Protein AF-A0A5K0VLV8-F1 (afdb_monomer_lite)

pLDDT: mean 84.7, std 4.49, range [68.56, 89.0]

InterPro domains:
  IPR036789 Large ribosomal subunit protein uL6-like, alpha-beta domain superfamily [G3DSA:3.90.930.12] (1-41)
  IPR036789 Large ribosomal subunit protein uL6-like, alpha-beta domain superfamily [SS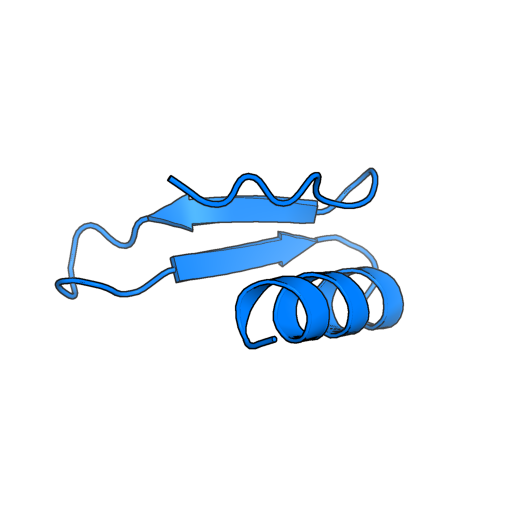F56053] (2-41)

Foldseek 3Di:
DDDDDADPFWDWDDDPVDPPDIDIDGPDPVSSVVRVVSVVD

Radius of gyration: 10.36 Å; chains: 1; bounding box: 26×19×24 Å

Organism: NCBI:txid210225

Structure (mmCIF, N/CA/C/O backbone):
data_AF-A0A5K0VLV8-F1
#
_entry.id   AF-A0A5K0VLV8-F1
#
loop_
_atom_site.group_PDB
_atom_site.id
_atom_site.type_symbol
_atom_site.label_atom_id
_atom_site.label_alt_id
_atom_site.label_comp_id
_atom_site.label_asym_id
_atom_site.label_entity_id
_atom_site.label_seq_id
_atom_site.pdbx_PDB_ins_code
_atom_site.Cartn_x
_atom_site.Cartn_y
_atom_site.Cartn_z
_atom_site.occupancy
_atom_site.B_iso_or_equiv
_atom_site.auth_seq_id
_atom_site.auth_comp_id
_atom_site.auth_asym_id
_atom_site.auth_atom_id
_atom_site.pdbx_PDB_model_num
ATOM 1 N N . VAL A 1 1 ? -18.975 4.257 -7.427 1.00 68.56 1 VAL A N 1
ATOM 2 C CA . VAL A 1 1 ? -17.880 3.491 -6.787 1.00 68.56 1 VAL A CA 1
ATOM 3 C C . VAL A 1 1 ? -16.717 3.474 -7.760 1.00 68.56 1 VAL A C 1
ATOM 5 O O . VAL A 1 1 ? -16.898 2.970 -8.862 1.00 68.56 1 VAL A O 1
ATOM 8 N N . ARG A 1 2 ? -15.591 4.109 -7.420 1.00 78.50 2 ARG A N 1
ATOM 9 C CA . ARG A 1 2 ? -14.384 4.102 -8.260 1.00 78.50 2 ARG A CA 1
ATOM 10 C C . ARG A 1 2 ? -13.681 2.760 -8.052 1.00 78.50 2 ARG A C 1
ATOM 12 O O . ARG A 1 2 ? -13.566 2.317 -6.913 1.00 78.50 2 ARG A O 1
ATOM 19 N N . LYS A 1 3 ? -13.296 2.091 -9.134 1.00 79.25 3 LYS A N 1
ATOM 20 C CA . LYS A 1 3 ? -12.512 0.852 -9.091 1.00 79.25 3 LYS A CA 1
ATOM 21 C C . LYS A 1 3 ? -11.122 1.182 -9.610 1.00 79.25 3 LYS A C 1
ATOM 23 O O . LYS A 1 3 ? -11.011 1.854 -10.631 1.00 79.25 3 LYS A O 1
ATOM 28 N N . VAL A 1 4 ? -10.104 0.767 -8.873 1.00 80.94 4 VAL A N 1
ATOM 29 C CA . VAL A 1 4 ? -8.704 0.916 -9.260 1.00 80.94 4 VAL A CA 1
ATOM 30 C C . VAL A 1 4 ? -8.134 -0.489 -9.306 1.00 80.94 4 VAL A C 1
ATOM 32 O O . VAL A 1 4 ? -8.196 -1.202 -8.305 1.00 80.94 4 VAL A O 1
ATOM 35 N N . ASP A 1 5 ? -7.629 -0.883 -10.468 1.00 81.56 5 ASP A N 1
ATOM 36 C CA . ASP A 1 5 ? -6.955 -2.163 -10.640 1.00 81.56 5 ASP A CA 1
ATOM 37 C C . ASP A 1 5 ? -5.508 -2.023 -10.157 1.00 81.56 5 ASP A C 1
ATOM 39 O O . ASP A 1 5 ? -4.776 -1.128 -10.590 1.00 81.56 5 ASP A O 1
ATOM 43 N N . MET A 1 6 ? -5.119 -2.870 -9.205 1.00 80.81 6 MET A N 1
ATOM 44 C CA . MET A 1 6 ? -3.766 -2.880 -8.650 1.00 80.81 6 MET A CA 1
ATOM 45 C C . MET A 1 6 ? -2.804 -3.590 -9.601 1.00 80.81 6 MET A C 1
ATOM 47 O O . MET A 1 6 ? -3.199 -4.484 -10.351 1.00 80.81 6 MET A O 1
ATOM 51 N N . LEU A 1 7 ? -1.534 -3.189 -9.562 1.00 80.19 7 LEU A N 1
ATOM 52 C CA . LEU A 1 7 ? -0.481 -3.828 -10.347 1.00 80.19 7 LEU A CA 1
ATOM 53 C C . LEU A 1 7 ? -0.162 -5.228 -9.796 1.00 80.19 7 LEU A C 1
ATOM 55 O O . LEU A 1 7 ? -0.336 -5.498 -8.606 1.00 80.19 7 LEU A O 1
ATOM 59 N N . GLU A 1 8 ? 0.309 -6.122 -10.668 1.00 79.69 8 GLU A N 1
ATOM 60 C CA . GLU A 1 8 ? 0.654 -7.494 -10.287 1.00 79.69 8 GLU A CA 1
ATOM 61 C C . GLU A 1 8 ? 1.726 -7.518 -9.188 1.00 79.69 8 GLU A C 1
ATOM 63 O O . GLU A 1 8 ? 2.746 -6.835 -9.273 1.00 79.69 8 GLU A O 1
ATOM 68 N N . GLY A 1 9 ? 1.483 -8.313 -8.142 1.00 82.62 9 GLY A N 1
ATOM 69 C CA . GLY A 1 9 ? 2.385 -8.439 -6.994 1.00 82.62 9 GLY A CA 1
ATOM 70 C C . GLY A 1 9 ? 2.120 -7.461 -5.845 1.00 82.62 9 GLY A C 1
ATOM 71 O O . GLY A 1 9 ? 2.831 -7.529 -4.844 1.00 82.62 9 GLY A O 1
ATOM 72 N N . VAL A 1 10 ? 1.100 -6.600 -5.951 1.00 85.31 10 VAL A N 1
ATOM 73 C CA . VAL A 1 10 ? 0.644 -5.725 -4.860 1.00 85.31 10 VAL A CA 1
ATOM 74 C C . VAL A 1 10 ? -0.671 -6.251 -4.283 1.00 85.31 10 VAL A C 1
ATOM 76 O O . VAL A 1 10 ? -1.682 -6.354 -4.976 1.00 85.31 10 VAL A O 1
ATOM 79 N N . THR A 1 11 ? -0.668 -6.568 -2.993 1.00 87.06 11 THR A N 1
ATOM 80 C CA . THR A 1 11 ? -1.834 -7.006 -2.224 1.00 87.06 11 THR A CA 1
ATOM 81 C C . THR A 1 11 ? -2.364 -5.842 -1.399 1.00 87.0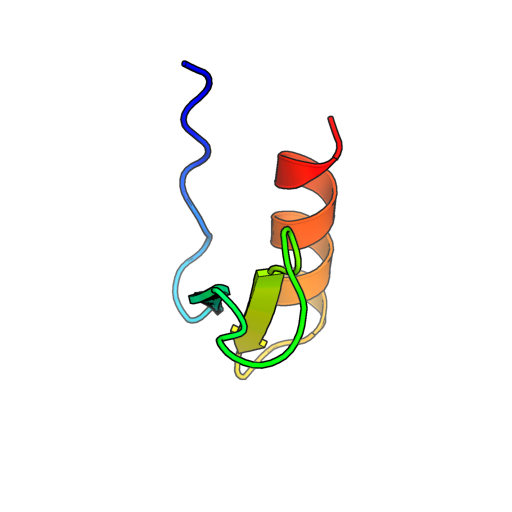6 11 THR A C 1
ATOM 83 O O . THR A 1 11 ? -1.617 -5.196 -0.667 1.00 87.06 11 THR A O 1
ATOM 86 N N . VAL A 1 12 ? -3.668 -5.580 -1.493 1.00 87.12 12 VAL A N 1
ATOM 87 C CA . VAL A 1 12 ? -4.347 -4.566 -0.677 1.00 87.12 12 VAL A CA 1
ATOM 88 C C . VAL A 1 12 ? -5.174 -5.262 0.388 1.00 87.12 12 VAL A C 1
ATOM 90 O O . VAL A 1 12 ? -6.066 -6.050 0.077 1.00 87.12 12 VAL A O 1
ATOM 93 N N . ILE A 1 13 ? -4.894 -4.947 1.646 1.00 88.38 13 ILE A N 1
ATOM 94 C CA . ILE A 1 13 ? -5.579 -5.508 2.808 1.00 88.38 13 ILE A CA 1
ATO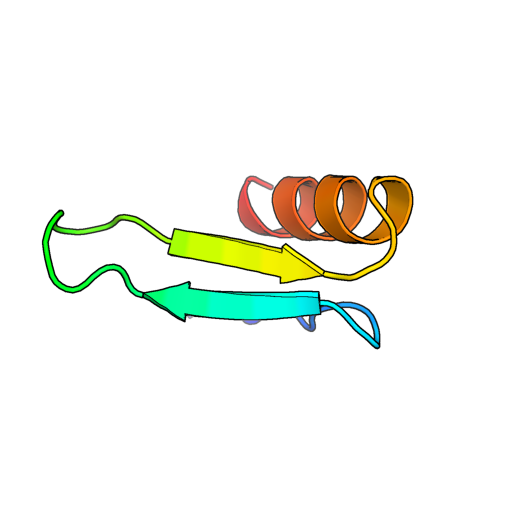M 95 C C . ILE A 1 13 ? -6.206 -4.356 3.583 1.00 88.38 13 ILE A C 1
ATOM 97 O O . ILE A 1 13 ? -5.587 -3.314 3.791 1.00 88.38 13 ILE A O 1
ATOM 101 N N . ARG A 1 14 ? -7.453 -4.521 4.025 1.00 86.38 14 ARG A N 1
ATOM 102 C CA . ARG A 1 14 ? -8.075 -3.558 4.938 1.00 86.38 14 ARG A CA 1
ATOM 103 C C . ARG A 1 14 ? -7.619 -3.856 6.363 1.00 86.38 14 ARG A C 1
ATOM 105 O O . ARG A 1 14 ? -7.741 -4.994 6.809 1.00 86.38 14 ARG A O 1
ATOM 112 N N . SER A 1 15 ? -7.123 -2.846 7.071 1.00 87.75 15 SER A N 1
ATOM 113 C CA . SER A 1 15 ? -6.713 -3.003 8.469 1.00 87.75 15 SER A CA 1
ATOM 114 C C . SER A 1 15 ? -7.932 -3.294 9.346 1.00 87.75 15 SER A C 1
ATOM 116 O O . SER A 1 15 ? -8.948 -2.604 9.264 1.00 87.75 15 SER A O 1
ATOM 118 N N . GLU A 1 16 ? -7.845 -4.315 10.199 1.00 86.00 16 GLU A N 1
ATOM 119 C CA . GLU A 1 16 ? -8.901 -4.626 11.175 1.00 86.00 16 GLU A CA 1
ATOM 120 C C . GLU A 1 16 ? -8.825 -3.725 12.414 1.00 86.00 16 GLU A C 1
ATOM 122 O O . GLU A 1 16 ? -9.810 -3.545 13.128 1.00 86.00 16 GLU A O 1
ATOM 127 N N . LYS A 1 17 ? -7.643 -3.155 12.679 1.00 85.75 17 LYS A N 1
ATOM 128 C CA . LYS A 1 17 ? -7.359 -2.384 13.896 1.00 85.75 17 LYS A CA 1
ATOM 129 C C . LYS A 1 17 ? -7.725 -0.912 13.761 1.00 85.75 17 LYS A C 1
ATOM 131 O O . LYS A 1 17 ? -8.094 -0.289 14.754 1.00 85.75 17 LYS A O 1
ATOM 136 N N . VAL A 1 18 ? -7.610 -0.358 12.557 1.00 87.56 18 VAL A N 1
ATOM 137 C CA . VAL A 1 18 ? -7.842 1.062 12.291 1.00 87.56 18 VAL A CA 1
ATOM 138 C C . VAL A 1 18 ? -8.920 1.196 11.231 1.00 87.56 18 VAL A C 1
ATOM 140 O O . VAL A 1 18 ? -8.840 0.634 10.139 1.00 87.56 18 VAL A O 1
ATOM 143 N N . LYS A 1 19 ? -9.965 1.947 11.572 1.00 84.75 19 LYS A N 1
ATOM 144 C CA . LYS A 1 19 ? -11.066 2.203 10.656 1.00 84.75 19 LYS A CA 1
ATOM 145 C C . LYS A 1 19 ? -10.566 3.063 9.493 1.00 84.75 19 LYS A C 1
ATOM 147 O O . LYS A 1 19 ? -9.923 4.082 9.711 1.00 84.75 19 LYS A O 1
ATOM 152 N N . ASP A 1 20 ? -10.910 2.636 8.281 1.00 85.00 20 ASP A N 1
ATOM 153 C CA . ASP A 1 20 ? -10.599 3.318 7.016 1.00 85.00 20 ASP A CA 1
ATOM 154 C C . ASP A 1 20 ? -9.101 3.361 6.655 1.00 85.00 20 ASP A C 1
ATOM 156 O O . ASP A 1 20 ? -8.670 4.168 5.838 1.00 85.00 20 ASP A O 1
ATOM 160 N N . GLU A 1 21 ? -8.324 2.416 7.195 1.00 87.06 21 GLU A N 1
ATOM 161 C CA . GLU A 1 21 ? -6.930 2.175 6.817 1.00 87.06 21 GLU A CA 1
ATOM 162 C C . GLU A 1 21 ? -6.811 1.035 5.787 1.00 87.06 21 GLU A C 1
ATOM 164 O O . GLU A 1 21 ? -7.420 -0.037 5.919 1.00 87.06 21 GLU A O 1
ATOM 169 N N . LEU A 1 22 ? -6.000 1.277 4.756 1.00 87.06 22 LEU A N 1
ATOM 170 C CA . LEU A 1 22 ? -5.638 0.321 3.713 1.00 87.06 22 LEU A CA 1
ATOM 171 C C . LEU A 1 22 ? -4.133 0.063 3.780 1.00 87.06 22 LEU A C 1
ATOM 173 O O . LEU A 1 22 ? -3.336 0.997 3.720 1.00 87.06 22 LEU A O 1
ATOM 177 N N . VAL A 1 23 ? -3.756 -1.205 3.881 1.00 87.88 23 VAL A N 1
ATOM 178 C CA . VAL A 1 23 ? -2.369 -1.666 3.879 1.00 87.88 23 VAL A CA 1
ATOM 179 C C . VAL A 1 23 ? -2.049 -2.202 2.490 1.00 87.88 23 VAL A C 1
ATOM 181 O O . VAL A 1 23 ? -2.758 -3.070 1.980 1.00 87.88 23 VAL A O 1
ATOM 184 N N . LEU A 1 24 ? -0.994 -1.668 1.880 1.00 87.88 24 LEU A N 1
ATOM 185 C CA . LEU A 1 24 ? -0.451 -2.146 0.613 1.00 87.88 24 LEU A CA 1
ATOM 186 C C . LEU A 1 24 ? 0.825 -2.936 0.904 1.00 87.88 24 LEU A C 1
ATOM 188 O O . LEU A 1 24 ? 1.784 -2.376 1.431 1.00 87.88 24 LEU A O 1
ATOM 192 N N . ASP A 1 25 ? 0.821 -4.217 0.560 1.00 87.12 25 ASP A N 1
ATOM 193 C CA . ASP A 1 25 ? 1.968 -5.117 0.688 1.00 87.12 25 ASP A CA 1
ATOM 194 C C . ASP A 1 25 ? 2.394 -5.586 -0.706 1.00 87.12 25 ASP A C 1
ATOM 196 O O . ASP A 1 25 ? 1.553 -5.914 -1.541 1.00 87.12 25 ASP A O 1
ATOM 200 N N . GLY A 1 26 ? 3.688 -5.599 -0.992 1.00 86.56 26 GLY A N 1
ATOM 201 C CA . GLY A 1 26 ? 4.208 -6.029 -2.279 1.00 86.56 26 GLY A CA 1
ATOM 202 C C . GLY A 1 26 ? 5.724 -6.150 -2.267 1.00 86.56 26 GLY A C 1
ATOM 203 O O . GLY A 1 26 ? 6.413 -5.506 -1.480 1.00 86.56 26 GLY A O 1
ATOM 204 N N . ASN A 1 27 ? 6.244 -6.986 -3.163 1.00 87.19 27 ASN A N 1
ATOM 205 C CA . ASN A 1 27 ? 7.678 -7.270 -3.242 1.00 87.19 27 ASN A CA 1
ATOM 206 C C . ASN A 1 27 ? 8.497 -6.106 -3.836 1.00 87.19 27 ASN A C 1
ATOM 208 O O . ASN A 1 27 ? 9.688 -5.993 -3.568 1.00 87.19 27 ASN A O 1
ATOM 212 N N . ASP A 1 28 ? 7.869 -5.250 -4.648 1.00 88.31 28 ASP A N 1
ATOM 213 C CA . ASP A 1 28 ? 8.537 -4.151 -5.350 1.00 88.31 28 ASP A CA 1
ATOM 214 C C . ASP A 1 28 ? 7.967 -2.788 -4.929 1.00 88.31 28 ASP A C 1
ATOM 216 O O . ASP A 1 28 ? 6.776 -2.503 -5.101 1.00 88.31 28 ASP A O 1
ATOM 220 N N . VAL A 1 29 ? 8.826 -1.931 -4.371 1.00 86.06 29 VAL A N 1
ATOM 221 C CA . VAL A 1 29 ? 8.437 -0.635 -3.796 1.00 86.06 29 VAL A CA 1
ATOM 222 C C . VAL A 1 29 ? 7.911 0.343 -4.845 1.00 86.06 29 VAL A C 1
ATOM 224 O O . VAL A 1 29 ? 7.016 1.138 -4.548 1.00 86.06 29 VAL A O 1
ATOM 227 N N . GLU A 1 30 ? 8.415 0.285 -6.079 1.00 88.19 30 GLU A N 1
ATOM 228 C CA . GLU A 1 30 ? 7.978 1.196 -7.138 1.00 88.19 30 GLU A CA 1
ATOM 229 C C . GLU A 1 30 ? 6.545 0.874 -7.572 1.00 88.19 30 GLU A C 1
ATOM 231 O O . GLU A 1 30 ? 5.713 1.773 -7.736 1.00 88.19 30 GLU A O 1
ATOM 236 N N . LEU A 1 31 ? 6.225 -0.419 -7.684 1.00 86.88 31 LEU A N 1
ATOM 237 C CA . LEU A 1 31 ? 4.884 -0.895 -8.024 1.00 86.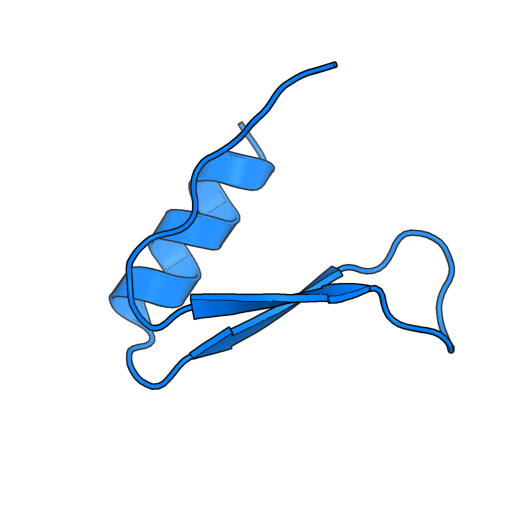88 31 LEU A CA 1
ATOM 238 C C . LEU A 1 31 ? 3.881 -0.595 -6.907 1.00 86.88 31 LEU A C 1
ATOM 240 O O . LEU A 1 31 ? 2.767 -0.136 -7.187 1.00 86.88 31 LEU A O 1
ATOM 244 N N . VAL A 1 32 ? 4.281 -0.791 -5.646 1.00 88.12 32 VAL A N 1
ATOM 245 C CA . VAL A 1 32 ? 3.471 -0.436 -4.470 1.00 88.12 32 VAL A CA 1
ATOM 246 C C . VAL A 1 32 ? 3.203 1.071 -4.435 1.00 88.12 32 VAL A C 1
ATOM 248 O O . VAL A 1 32 ? 2.052 1.487 -4.294 1.00 88.12 32 VAL A O 1
ATOM 251 N N . SER A 1 33 ? 4.231 1.901 -4.634 1.00 87.19 33 SER A N 1
ATOM 252 C CA . SER A 1 33 ? 4.108 3.364 -4.627 1.00 87.19 33 SER A CA 1
ATOM 253 C C . SER A 1 33 ? 3.179 3.871 -5.731 1.00 87.19 33 SER A C 1
ATOM 255 O O . SER A 1 33 ? 2.279 4.679 -5.483 1.00 87.19 33 SER A O 1
ATOM 257 N N . ARG A 1 34 ? 3.328 3.342 -6.950 1.00 87.81 34 ARG A N 1
ATOM 258 C CA . ARG A 1 34 ? 2.468 3.703 -8.081 1.00 87.81 34 ARG A CA 1
ATOM 259 C C . ARG A 1 34 ? 1.015 3.282 -7.853 1.00 87.81 34 ARG A C 1
ATOM 261 O O . ARG A 1 34 ? 0.108 4.042 -8.184 1.00 87.81 34 ARG A O 1
ATOM 268 N N . SER A 1 35 ? 0.793 2.115 -7.252 1.00 86.94 35 SER A N 1
ATOM 269 C CA . SER A 1 35 ? -0.546 1.631 -6.891 1.00 86.94 35 SER A CA 1
ATOM 270 C C . SER A 1 35 ? -1.192 2.506 -5.811 1.00 86.94 35 SER A C 1
ATOM 272 O O . SER A 1 35 ? -2.354 2.887 -5.941 1.00 86.94 35 SER A O 1
ATOM 274 N N . ALA A 1 36 ? -0.427 2.928 -4.799 1.00 88.31 36 ALA A N 1
ATOM 275 C CA . ALA A 1 36 ? -0.890 3.872 -3.783 1.00 88.31 36 ALA A CA 1
ATOM 276 C C . ALA A 1 36 ? -1.289 5.230 -4.391 1.00 88.31 36 ALA A C 1
ATOM 278 O O . ALA A 1 36 ? -2.325 5.797 -4.040 1.00 88.31 36 ALA A O 1
ATOM 279 N N . ALA A 1 37 ? -0.505 5.732 -5.351 1.00 89.00 37 ALA A N 1
ATOM 280 C CA . ALA A 1 37 ? -0.801 6.982 -6.049 1.00 89.00 37 ALA A CA 1
ATOM 281 C C . ALA A 1 37 ? -2.111 6.916 -6.854 1.00 89.00 37 ALA A C 1
ATOM 283 O O . ALA A 1 37 ? -2.845 7.900 -6.908 1.00 89.00 37 ALA A O 1
ATOM 284 N N . LEU A 1 38 ? -2.435 5.757 -7.441 1.00 84.94 38 LEU A N 1
ATOM 285 C CA . LEU A 1 38 ? -3.691 5.548 -8.169 1.00 84.94 38 LEU A CA 1
ATOM 286 C C . LEU A 1 38 ? -4.923 5.555 -7.251 1.00 84.94 38 LEU A C 1
ATOM 288 O O . LEU A 1 38 ? -5.997 5.964 -7.688 1.00 84.94 38 LEU A O 1
ATOM 292 N N . ILE A 1 39 ? -4.774 5.125 -5.993 1.00 85.25 39 ILE A N 1
ATOM 293 C CA . ILE A 1 39 ? -5.849 5.152 -4.987 1.00 85.25 39 ILE A CA 1
ATOM 294 C C . ILE A 1 39 ? -6.146 6.587 -4.535 1.00 85.25 39 ILE A C 1
ATOM 296 O O . ILE A 1 39 ? -7.305 6.920 -4.304 1.00 85.25 39 ILE A O 1
ATOM 300 N N 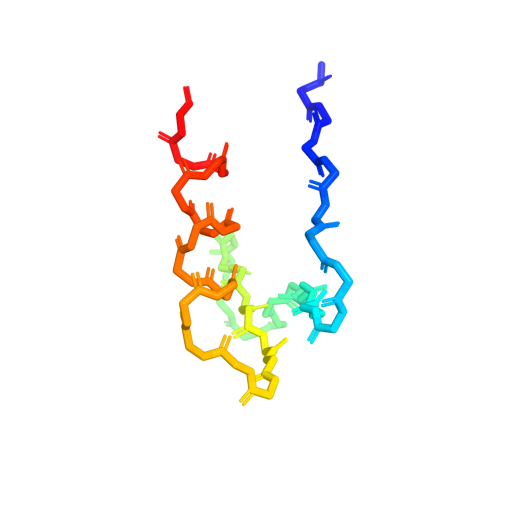. ASN A 1 40 ? -5.111 7.422 -4.403 1.00 81.38 40 ASN A N 1
ATOM 301 C CA . ASN A 1 40 ? -5.231 8.793 -3.895 1.00 81.38 40 ASN A CA 1
ATOM 302 C C . ASN A 1 40 ? -5.559 9.845 -4.975 1.00 81.38 40 ASN A C 1
ATOM 304 O O . ASN A 1 40 ? -5.675 11.033 -4.671 1.00 81.38 40 ASN A O 1
ATOM 308 N N . GLN A 1 41 ? -5.673 9.433 -6.238 1.00 70.31 41 GLN A N 1
ATOM 309 C CA . GLN A 1 41 ? -6.204 10.275 -7.314 1.00 70.31 41 GLN A CA 1
ATOM 310 C C . GLN A 1 41 ? -7.730 10.322 -7.242 1.00 70.31 41 GLN A C 1
ATOM 312 O O . GLN A 1 41 ? -8.335 11.191 -7.908 1.00 70.31 41 GLN A O 1
#

Secondary structure (D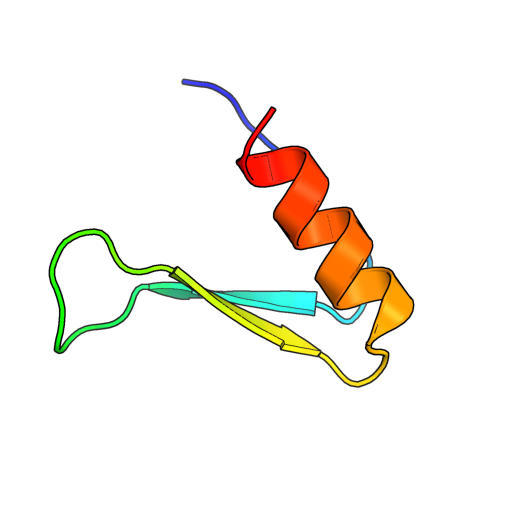SSP, 8-state):
----PPPTTEEEEE-SSSTT-EEEEES-HHHHHHHHHHH--

Sequence (41 aa):
VRKVDMLEGVTVIRSEKVKDELVLDGNDVELVSRSAALINQ